Protein AF-A0A7S0FRG5-F1 (afdb_monomer_lite)

InterPro domains:
  IPR000001 Kringle [PF00051] (37-114)
  IPR000001 Kringle [PS50070] (36-114)
  IPR000001 Kringle [SM00130] (37-115)
  IPR000001 Kringle [cd00108] (39-115)
  IPR013806 Kringle-like fold [SSF57440] (33-115)
  IPR018056 Kringle, conserved site [PS00021] (84-97)
  IPR038178 Kringle superfamily [G3DSA:2.40.20.10] (7-115)
  IPR050759 Serine proteases and regulators with kringle domains [PTHR24261] (18-115)

Organism: NCBI:txid265543

Sequence (115 aa):
GLAVSLAPEKTSNLPDDIADILALGEGEACINPDGQCSCYSGFGYVGSVNVTASGYTCQSWDAQEPQEHTYIRGDRFSTLSENFCRSTDPGDASPWCYTTDPENRWEYCNVPQCE

Structure (mmCIF, N/CA/C/O backbone):
data_AF-A0A7S0FRG5-F1
#
_entry.id   AF-A0A7S0FRG5-F1
#
loop_
_atom_site.group_PDB
_atom_site.id
_atom_site.type_symbol
_atom_site.label_at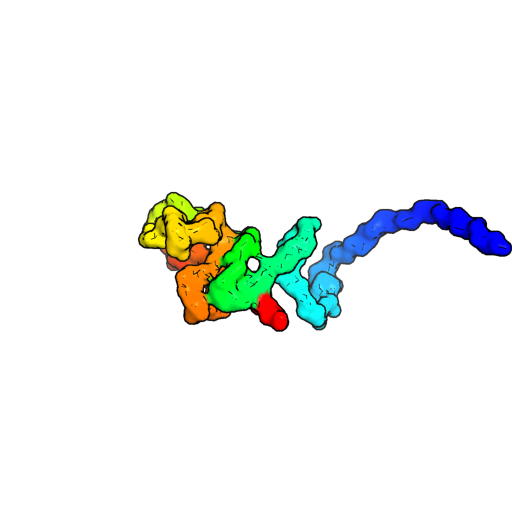om_id
_atom_site.lab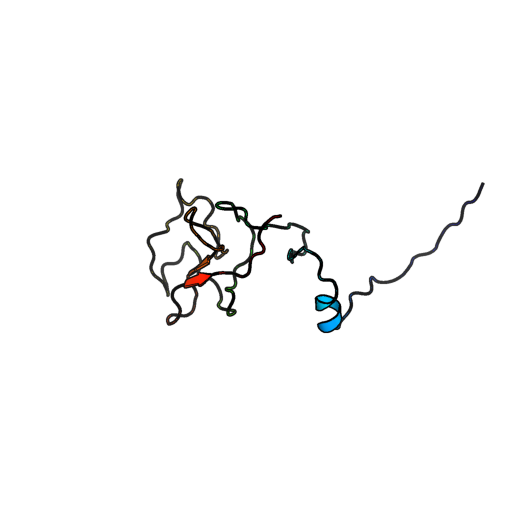el_alt_id
_atom_site.label_comp_id
_atom_site.label_asym_id
_atom_site.label_entity_id
_atom_site.label_seq_id
_atom_site.pdbx_PDB_ins_code
_atom_site.Cartn_x
_atom_site.Cartn_y
_atom_site.Cartn_z
_atom_site.occupancy
_atom_site.B_iso_or_equiv
_atom_site.auth_seq_id
_atom_site.auth_comp_id
_atom_site.auth_asym_id
_atom_site.auth_atom_id
_atom_site.pdbx_PDB_model_num
ATOM 1 N N . GLY A 1 1 ? 5.722 -57.666 -19.773 1.00 41.94 1 GLY A N 1
ATOM 2 C CA . GLY A 1 1 ? 5.435 -56.222 -19.766 1.00 41.94 1 GLY A CA 1
ATOM 3 C C . GLY A 1 1 ? 4.307 -55.989 -18.797 1.00 41.94 1 GLY A C 1
ATOM 4 O O . GLY A 1 1 ? 3.251 -56.571 -19.001 1.00 41.94 1 GLY A O 1
ATOM 5 N N . LEU A 1 2 ? 4.568 -55.264 -17.710 1.00 36.72 2 LEU A N 1
ATOM 6 C CA . LEU A 1 2 ? 3.563 -54.908 -16.710 1.00 36.72 2 LEU A CA 1
ATOM 7 C C . LEU A 1 2 ? 2.568 -53.911 -17.318 1.00 36.72 2 LEU A C 1
ATOM 9 O O . LEU A 1 2 ? 2.984 -52.895 -17.862 1.00 36.72 2 LEU A O 1
ATOM 13 N N . ALA A 1 3 ? 1.276 -54.173 -17.158 1.00 37.94 3 ALA A N 1
ATOM 14 C CA . ALA A 1 3 ? 0.240 -53.152 -17.215 1.00 37.94 3 ALA A CA 1
ATOM 15 C C . ALA A 1 3 ? -0.587 -53.300 -15.935 1.00 37.94 3 ALA A C 1
ATOM 17 O O . ALA A 1 3 ? -1.476 -54.143 -15.850 1.00 37.94 3 ALA A O 1
ATOM 18 N N . VAL A 1 4 ? -0.215 -52.545 -14.901 1.00 44.72 4 VAL A N 1
ATOM 19 C CA . VAL A 1 4 ? -1.038 -52.374 -13.701 1.00 44.72 4 VAL A CA 1
ATOM 20 C C . VAL A 1 4 ? -1.926 -51.167 -13.978 1.00 44.72 4 VAL A C 1
ATOM 22 O O . VAL A 1 4 ? -1.470 -50.030 -13.920 1.00 44.72 4 VAL A O 1
ATOM 25 N N . SER A 1 5 ? -3.183 -51.415 -14.337 1.00 46.03 5 SER A N 1
ATOM 26 C CA . SER A 1 5 ? -4.220 -50.386 -14.290 1.00 46.03 5 SER A CA 1
ATOM 27 C C . SER A 1 5 ? -4.585 -50.162 -12.827 1.00 46.03 5 SER A C 1
ATOM 29 O O . SER A 1 5 ? -5.245 -51.002 -12.218 1.00 46.03 5 SER A O 1
ATOM 31 N N . LEU A 1 6 ? -4.119 -49.053 -12.256 1.00 43.25 6 LEU A N 1
ATOM 32 C CA . LEU A 1 6 ? -4.571 -48.587 -10.950 1.00 43.25 6 LEU A CA 1
ATOM 33 C C . LEU A 1 6 ? -5.922 -47.875 -11.109 1.00 43.25 6 LEU A C 1
ATOM 35 O O . LEU A 1 6 ? -6.090 -47.002 -11.959 1.00 43.25 6 LEU A O 1
ATOM 39 N N . ALA A 1 7 ? -6.881 -48.315 -10.296 1.00 44.44 7 ALA A N 1
ATOM 40 C CA . ALA A 1 7 ? -8.146 -47.646 -10.009 1.00 44.44 7 ALA A CA 1
ATOM 41 C C . ALA A 1 7 ? -7.894 -46.350 -9.185 1.00 44.44 7 ALA A C 1
ATOM 43 O O . ALA A 1 7 ? -6.758 -46.109 -8.778 1.00 44.44 7 ALA A O 1
ATOM 44 N N . PRO A 1 8 ? -8.906 -45.492 -8.950 1.00 45.12 8 PRO A N 1
ATOM 45 C CA . PRO A 1 8 ? -8.699 -44.108 -8.537 1.00 45.12 8 PRO A CA 1
ATOM 46 C C . PRO A 1 8 ? -8.420 -44.000 -7.031 1.00 45.12 8 PRO A C 1
ATOM 48 O O . PRO A 1 8 ? -9.195 -44.505 -6.222 1.00 45.12 8 PRO A O 1
ATOM 51 N N . GLU A 1 9 ? -7.360 -43.290 -6.647 1.00 41.28 9 GLU A N 1
ATOM 52 C CA . GLU A 1 9 ? -7.135 -42.858 -5.260 1.00 41.28 9 GLU A CA 1
ATOM 53 C C . GLU A 1 9 ? -7.543 -41.380 -5.160 1.00 41.28 9 GLU A C 1
ATOM 55 O O . GLU A 1 9 ? -7.008 -40.523 -5.854 1.00 41.28 9 GLU A O 1
ATOM 60 N N . LYS A 1 10 ? -8.728 -41.110 -4.605 1.00 35.97 10 LYS A N 1
ATOM 61 C CA . LYS A 1 10 ? -8.976 -40.762 -3.196 1.00 35.97 10 LYS A CA 1
ATOM 62 C C . LYS A 1 10 ? -8.550 -39.317 -2.904 1.00 35.97 10 LYS A C 1
ATOM 64 O O . LYS A 1 10 ? -7.373 -39.020 -2.768 1.00 35.97 10 LYS A O 1
ATOM 69 N N . THR A 1 11 ? -9.574 -38.458 -2.862 1.00 36.31 11 THR A N 1
ATOM 70 C CA . THR A 1 11 ? -9.670 -37.159 -2.170 1.00 36.31 11 THR A CA 1
ATOM 71 C C . THR A 1 11 ? -8.381 -36.700 -1.490 1.00 36.31 11 THR A C 1
ATOM 73 O O . THR A 1 11 ? -7.973 -37.284 -0.486 1.00 36.31 11 THR A O 1
ATOM 76 N N . SER A 1 12 ? -7.784 -35.639 -2.033 1.00 41.34 12 SER A N 1
ATOM 77 C CA . SER A 1 12 ? -6.648 -34.922 -1.459 1.00 41.34 12 SER A CA 1
ATOM 78 C C . SER A 1 12 ? -6.914 -34.599 0.011 1.00 41.34 12 SER A C 1
ATOM 80 O O . SER A 1 12 ? -7.779 -33.781 0.322 1.00 41.34 12 SER A O 1
ATOM 82 N N . ASN A 1 13 ? -6.182 -35.273 0.896 1.00 46.84 13 ASN A N 1
ATOM 83 C CA . ASN A 1 13 ? -6.079 -34.931 2.308 1.00 46.84 13 ASN A CA 1
ATOM 84 C C . ASN A 1 13 ? -5.458 -33.531 2.412 1.00 46.84 13 ASN A C 1
ATOM 86 O O . ASN A 1 13 ? -4.236 -33.406 2.333 1.00 46.84 13 ASN A O 1
ATOM 90 N N . LEU A 1 14 ? -6.277 -32.489 2.557 1.00 49.38 14 LEU A N 1
ATOM 91 C CA . LEU A 1 14 ? -5.796 -31.249 3.156 1.00 49.38 14 LEU A CA 1
ATOM 92 C C . LEU A 1 14 ? -5.845 -31.435 4.681 1.00 49.38 14 LEU A C 1
ATOM 94 O O . LEU A 1 14 ? -6.863 -31.910 5.183 1.00 49.38 14 LEU A O 1
ATOM 98 N N . PRO A 1 15 ? -4.760 -31.143 5.413 1.00 50.47 15 PRO A N 1
ATOM 99 C CA . PRO A 1 15 ? -4.787 -31.171 6.867 1.00 50.47 15 PRO A CA 1
ATOM 100 C C . PRO A 1 15 ? -5.661 -30.020 7.387 1.00 50.47 15 PRO A C 1
ATOM 102 O O . PRO A 1 15 ? -5.455 -28.864 7.026 1.00 50.47 15 PRO A O 1
ATOM 105 N N . ASP A 1 16 ? -6.631 -30.350 8.240 1.00 51.47 16 ASP A N 1
ATOM 106 C CA . ASP A 1 16 ? -7.570 -29.398 8.853 1.00 51.47 16 ASP A CA 1
ATOM 107 C C . ASP A 1 16 ? -6.997 -28.708 10.113 1.00 51.47 16 ASP A C 1
ATOM 109 O O . ASP A 1 16 ? -7.708 -27.962 10.790 1.00 51.47 16 ASP A O 1
ATOM 113 N N . ASP A 1 17 ? -5.727 -28.958 10.458 1.00 44.34 17 ASP A N 1
ATOM 114 C CA . ASP A 1 17 ? -5.110 -28.490 11.703 1.00 44.34 17 ASP A CA 1
ATOM 115 C C . ASP A 1 17 ? -4.048 -27.405 11.454 1.00 44.34 17 ASP A C 1
ATOM 117 O O . ASP A 1 17 ? -3.089 -27.586 10.698 1.00 44.34 17 ASP A O 1
ATOM 121 N N . ILE A 1 18 ? -4.212 -26.256 12.118 1.00 53.31 18 ILE A N 1
ATOM 122 C CA . ILE A 1 18 ? -3.348 -25.070 11.969 1.00 53.31 18 ILE A CA 1
ATOM 123 C C . ILE A 1 18 ? -1.901 -25.385 12.370 1.00 53.31 18 ILE A C 1
ATOM 125 O O . ILE A 1 18 ? -0.967 -24.804 11.820 1.00 53.31 18 ILE A O 1
ATOM 129 N N . ALA A 1 19 ? -1.697 -26.320 13.299 1.00 46.25 19 ALA A N 1
ATOM 130 C CA . ALA A 1 19 ? -0.365 -26.699 13.759 1.00 46.25 19 ALA A CA 1
ATOM 131 C C . ALA A 1 19 ? 0.453 -27.446 12.687 1.00 46.25 19 ALA A C 1
ATOM 133 O O . ALA A 1 19 ? 1.663 -27.236 12.601 1.00 46.25 19 ALA A O 1
ATOM 134 N N . ASP A 1 20 ? -0.197 -28.244 11.834 1.00 48.84 20 ASP A N 1
ATOM 135 C CA . ASP A 1 20 ? 0.473 -28.994 10.763 1.00 48.84 20 ASP A CA 1
ATOM 136 C C . ASP A 1 20 ? 0.794 -28.103 9.553 1.00 48.84 20 ASP A C 1
ATOM 138 O O . ASP A 1 20 ? 1.808 -28.307 8.886 1.00 48.84 20 ASP A O 1
ATOM 142 N N . ILE A 1 21 ? -0.002 -27.051 9.320 1.00 50.59 21 ILE A N 1
ATOM 143 C CA . ILE A 1 21 ? 0.308 -25.997 8.338 1.00 50.59 21 ILE A CA 1
ATOM 144 C C . ILE A 1 21 ? 1.585 -25.240 8.742 1.00 50.59 21 ILE A C 1
ATOM 146 O O . ILE A 1 21 ? 2.402 -24.891 7.893 1.00 50.59 21 ILE A O 1
ATOM 150 N N . LEU A 1 22 ? 1.785 -25.012 10.044 1.00 47.78 22 LEU A N 1
ATOM 151 C CA . LEU A 1 22 ? 2.934 -24.273 10.579 1.00 47.78 22 LEU A CA 1
ATOM 152 C C . LEU A 1 22 ? 4.221 -25.116 10.674 1.00 47.78 22 LEU A C 1
ATOM 154 O O . LEU A 1 22 ? 5.308 -24.551 10.784 1.00 47.78 22 LEU A O 1
ATOM 158 N N . ALA A 1 23 ? 4.123 -26.448 10.611 1.00 43.69 23 ALA A N 1
ATOM 159 C CA . ALA A 1 23 ? 5.257 -27.369 10.733 1.00 43.69 23 ALA A CA 1
ATOM 160 C C . ALA A 1 23 ? 5.991 -27.666 9.406 1.00 43.69 23 ALA A C 1
ATOM 162 O O . ALA A 1 23 ? 7.013 -28.350 9.421 1.00 43.69 23 ALA A O 1
ATOM 163 N N . LEU A 1 24 ? 5.525 -27.135 8.269 1.00 44.91 24 LEU A N 1
ATOM 164 C CA . LEU A 1 24 ? 6.169 -27.280 6.950 1.00 44.91 24 LEU A CA 1
ATOM 165 C C . LEU A 1 24 ? 7.186 -26.166 6.628 1.00 44.91 24 LEU A C 1
ATOM 167 O O . LEU A 1 24 ? 7.498 -25.919 5.467 1.00 44.91 24 LEU A O 1
ATOM 171 N N . GLY A 1 25 ? 7.695 -25.465 7.640 1.00 48.53 25 GLY A N 1
ATOM 172 C CA . GLY A 1 25 ? 8.588 -24.327 7.451 1.00 48.53 25 GLY A CA 1
ATOM 173 C C . GLY A 1 25 ? 9.980 -24.694 6.934 1.00 48.53 25 GLY A C 1
ATOM 174 O O . GLY A 1 25 ? 10.876 -24.887 7.744 1.00 48.53 25 GLY A O 1
ATOM 175 N N . GLU A 1 26 ? 10.168 -24.648 5.614 1.00 43.91 26 GLU A N 1
ATOM 176 C CA . GLU A 1 26 ? 11.380 -24.154 4.942 1.00 43.91 26 GLU A CA 1
ATOM 177 C C . GLU A 1 26 ? 10.937 -23.398 3.669 1.00 43.91 26 GLU A C 1
ATOM 179 O O . GLU A 1 26 ? 10.615 -24.011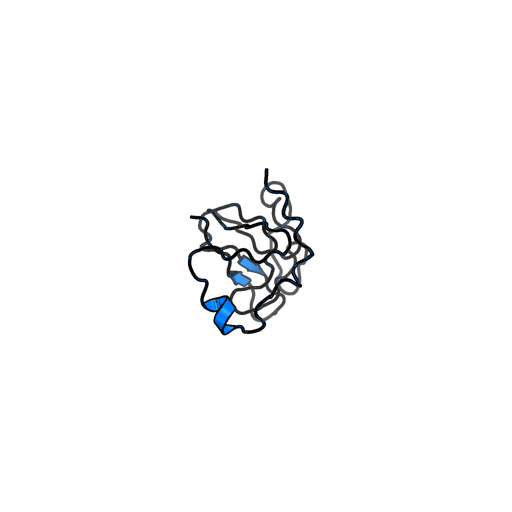 2.662 1.00 43.91 26 GLU A O 1
ATOM 184 N N . GLY A 1 27 ? 10.833 -22.063 3.764 1.00 43.09 27 GLY A N 1
ATOM 185 C CA . GLY A 1 27 ? 10.776 -21.106 2.645 1.00 43.09 27 GLY A CA 1
ATOM 186 C C . GLY A 1 27 ? 9.727 -21.315 1.543 1.00 43.09 27 GLY A C 1
ATOM 187 O O . GLY A 1 27 ? 10.067 -21.846 0.503 1.00 43.09 27 GLY A O 1
ATOM 188 N N . GLU A 1 28 ? 8.500 -20.803 1.720 1.00 41.62 28 GLU A N 1
ATOM 189 C CA . GLU A 1 28 ? 7.636 -20.270 0.638 1.00 41.62 28 GLU A CA 1
ATOM 190 C C . GLU A 1 28 ? 6.315 -19.752 1.244 1.00 41.62 28 GLU A C 1
ATOM 192 O O . GLU A 1 28 ? 5.351 -20.490 1.437 1.00 41.62 28 GLU A O 1
ATOM 197 N N . ALA A 1 29 ? 6.232 -18.459 1.576 1.00 42.75 29 ALA A N 1
ATOM 198 C CA . ALA A 1 29 ? 4.963 -17.843 1.986 1.00 42.75 29 ALA A CA 1
ATOM 199 C C . ALA A 1 29 ? 4.210 -17.310 0.753 1.00 42.75 29 ALA A C 1
ATOM 201 O O . ALA A 1 29 ? 4.076 -16.108 0.540 1.00 42.75 29 ALA A O 1
ATOM 202 N N . CYS A 1 30 ? 3.719 -18.216 -0.090 1.00 48.31 30 CYS A N 1
ATOM 203 C CA . CYS A 1 30 ? 2.955 -17.874 -1.289 1.00 48.31 30 CYS A CA 1
ATOM 204 C C . CYS A 1 30 ? 1.532 -18.417 -1.205 1.00 48.31 30 CYS A C 1
ATOM 206 O O . CYS A 1 30 ? 1.198 -19.414 -1.841 1.00 48.31 30 CYS A O 1
ATOM 208 N N . ILE A 1 31 ? 0.665 -17.783 -0.420 1.00 46.25 31 ILE A N 1
ATOM 209 C CA . ILE A 1 31 ? -0.731 -18.224 -0.344 1.00 46.25 31 ILE A CA 1
ATOM 210 C C . ILE A 1 31 ? -1.545 -17.470 -1.399 1.00 46.25 31 ILE A C 1
ATOM 212 O O . ILE A 1 31 ? -2.214 -16.488 -1.101 1.00 46.25 31 ILE A O 1
ATOM 216 N N . ASN A 1 32 ? -1.476 -17.938 -2.646 1.00 48.88 32 ASN A N 1
ATOM 217 C CA . ASN A 1 32 ? -2.494 -17.675 -3.662 1.00 48.88 32 ASN A CA 1
ATOM 218 C C . ASN A 1 32 ? -2.947 -19.022 -4.259 1.00 48.88 32 ASN A C 1
ATOM 220 O O . ASN A 1 32 ? -2.085 -19.820 -4.633 1.00 48.88 32 ASN A O 1
ATOM 224 N N . PRO A 1 33 ? -4.263 -19.284 -4.405 1.00 44.38 33 PRO A N 1
ATOM 225 C CA . PRO A 1 33 ? -4.782 -20.538 -4.972 1.00 44.38 33 PRO A CA 1
ATOM 226 C C . PRO A 1 33 ? -4.370 -20.790 -6.436 1.00 44.38 33 PRO A C 1
ATOM 228 O O . PRO A 1 33 ? -4.495 -21.914 -6.915 1.00 44.38 33 PRO A O 1
ATOM 231 N N . ASP A 1 34 ? -3.822 -19.777 -7.118 1.00 50.03 34 ASP A N 1
ATOM 232 C CA . ASP A 1 34 ? -3.320 -19.851 -8.497 1.00 50.03 34 ASP A CA 1
ATOM 233 C C . ASP A 1 34 ? -1.804 -20.135 -8.603 1.00 50.03 34 ASP A C 1
ATOM 235 O O . ASP A 1 34 ? -1.246 -20.110 -9.700 1.00 50.03 34 ASP A O 1
ATOM 239 N N . GLY A 1 35 ? -1.103 -20.367 -7.483 1.00 46.16 35 GLY A N 1
ATOM 240 C CA . GLY A 1 35 ? 0.327 -20.715 -7.483 1.00 46.16 35 GLY A CA 1
ATOM 241 C C . GLY A 1 35 ? 1.288 -19.564 -7.818 1.00 46.16 35 GLY A C 1
ATOM 242 O O . GLY A 1 35 ? 2.463 -19.803 -8.086 1.00 46.16 35 GLY A O 1
ATOM 243 N N . GLN A 1 36 ? 0.827 -18.308 -7.808 1.00 51.22 36 GLN A N 1
ATOM 244 C CA . GLN A 1 36 ? 1.701 -17.143 -7.982 1.00 51.22 36 GLN A CA 1
ATOM 245 C C . GLN A 1 36 ? 2.290 -16.677 -6.644 1.00 51.22 36 GLN A C 1
ATOM 247 O O . GLN A 1 36 ? 1.678 -15.904 -5.901 1.00 51.22 36 GLN A O 1
ATOM 252 N N . CYS A 1 37 ? 3.520 -17.123 -6.384 1.00 53.25 37 CYS A N 1
ATOM 253 C CA . CYS A 1 37 ? 4.456 -16.511 -5.447 1.00 53.25 37 CYS A CA 1
ATOM 254 C C . CYS A 1 37 ? 4.859 -15.119 -5.940 1.00 53.25 37 CYS A C 1
ATOM 256 O O . CYS A 1 37 ? 5.742 -14.982 -6.781 1.00 53.25 37 CYS A O 1
ATOM 258 N N . SER A 1 38 ? 4.228 -14.066 -5.429 1.00 60.72 38 SER A N 1
ATOM 259 C CA . SER A 1 38 ? 4.832 -12.734 -5.491 1.00 60.72 38 SER A CA 1
ATOM 260 C C . SER A 1 38 ? 5.548 -12.502 -4.168 1.00 60.72 38 SER A C 1
ATOM 262 O O . SER A 1 38 ? 4.916 -12.210 -3.161 1.00 60.72 38 SER A O 1
ATOM 264 N N . CYS A 1 39 ? 6.858 -12.690 -4.149 1.00 60.19 39 CYS A N 1
ATOM 265 C CA . CYS A 1 39 ? 7.719 -12.167 -3.095 1.00 60.19 39 CYS A CA 1
ATOM 266 C C . CYS A 1 39 ? 8.153 -10.743 -3.479 1.00 60.19 39 CYS A C 1
ATOM 268 O O . CYS A 1 39 ? 7.985 -10.329 -4.632 1.00 60.19 39 CYS A O 1
ATOM 270 N N . TYR A 1 40 ? 8.657 -9.951 -2.533 1.00 65.69 40 TYR A N 1
ATOM 271 C CA . TYR A 1 40 ? 9.205 -8.634 -2.864 1.00 65.69 40 TYR A CA 1
ATOM 272 C C . TYR A 1 40 ? 10.735 -8.681 -2.949 1.00 65.69 40 TYR A C 1
ATOM 274 O O . TYR A 1 40 ? 11.409 -9.189 -2.056 1.00 65.69 40 TYR A O 1
ATOM 282 N N . SER A 1 41 ? 11.284 -8.128 -4.032 1.00 58.06 41 SER A N 1
ATOM 283 C CA . SER A 1 41 ? 12.717 -7.877 -4.217 1.00 58.06 41 SER A CA 1
ATOM 284 C C . SER A 1 41 ? 12.911 -6.398 -4.564 1.00 58.06 41 SER A C 1
ATOM 286 O O . SER A 1 41 ? 12.813 -6.000 -5.728 1.00 58.06 41 SER A O 1
ATOM 288 N N . GLY A 1 42 ? 13.113 -5.552 -3.552 1.00 62.06 42 GLY A N 1
ATOM 289 C CA . GLY A 1 42 ? 13.139 -4.097 -3.737 1.00 62.06 42 GLY A CA 1
ATOM 290 C C . GLY A 1 42 ? 11.813 -3.555 -4.295 1.00 62.06 42 GLY A C 1
ATOM 291 O O . GLY A 1 42 ? 10.736 -3.898 -3.809 1.00 62.06 42 GLY A O 1
ATOM 292 N N . PHE A 1 43 ? 11.887 -2.734 -5.345 1.00 56.50 43 PHE A N 1
ATOM 293 C CA . PHE A 1 43 ? 10.726 -2.173 -6.037 1.00 56.50 43 PHE A CA 1
ATOM 294 C C . PHE A 1 43 ? 10.135 -3.142 -7.062 1.00 56.50 43 PHE A C 1
ATOM 296 O O . PHE A 1 43 ? 10.522 -3.142 -8.232 1.00 56.50 43 PHE A O 1
ATOM 303 N N . GLY A 1 44 ? 9.181 -3.973 -6.668 1.00 63.75 44 GLY A N 1
ATOM 304 C CA . GLY A 1 44 ? 8.574 -4.856 -7.668 1.00 63.75 44 GLY A CA 1
ATOM 305 C C . GLY A 1 44 ? 7.438 -5.737 -7.204 1.00 63.75 44 GLY A C 1
ATOM 306 O O . GLY A 1 44 ? 6.955 -6.547 -7.989 1.00 63.75 44 GLY A O 1
ATOM 307 N N . TYR A 1 45 ? 6.988 -5.600 -5.958 1.00 72.44 45 TYR A N 1
ATOM 308 C CA . TYR A 1 45 ? 5.866 -6.398 -5.499 1.00 72.44 45 TYR A CA 1
ATOM 309 C C . TYR A 1 45 ? 4.578 -5.983 -6.222 1.00 72.44 45 TYR A C 1
ATOM 311 O O . TYR A 1 45 ? 4.040 -4.899 -5.997 1.00 72.44 45 TYR A O 1
ATOM 319 N N . VAL A 1 46 ? 4.093 -6.869 -7.090 1.00 77.50 46 VAL A N 1
ATOM 320 C CA . VAL A 1 46 ? 2.845 -6.720 -7.856 1.00 77.50 46 VAL A CA 1
ATOM 321 C C . VAL A 1 46 ? 1.798 -7.769 -7.468 1.00 77.50 46 VAL A C 1
ATOM 323 O O . VAL A 1 46 ? 0.832 -7.979 -8.195 1.00 77.50 46 VAL A O 1
ATOM 326 N N . GLY A 1 47 ? 1.975 -8.413 -6.311 1.00 81.94 47 GLY A N 1
ATOM 327 C CA . GLY A 1 47 ? 1.034 -9.401 -5.790 1.00 81.94 47 GLY A CA 1
ATOM 328 C C . GLY A 1 47 ? -0.277 -8.795 -5.281 1.00 81.94 47 GLY A C 1
ATOM 329 O O . GLY A 1 47 ? -0.536 -7.595 -5.401 1.00 81.94 47 GLY A O 1
ATOM 330 N N . SER A 1 48 ? -1.108 -9.652 -4.698 1.00 87.25 48 SER A N 1
ATOM 331 C CA . SER A 1 48 ? -2.502 -9.380 -4.330 1.00 87.25 48 SER A CA 1
ATOM 332 C C . SER A 1 48 ? -2.755 -9.235 -2.822 1.00 87.25 48 SER A C 1
ATOM 334 O O . SER A 1 48 ? -3.910 -9.139 -2.413 1.00 87.25 48 SER A O 1
ATOM 336 N N . VAL A 1 49 ? -1.719 -9.220 -1.973 1.00 86.88 49 VAL A N 1
ATOM 337 C CA . VAL A 1 49 ? -1.906 -9.008 -0.524 1.00 86.88 49 VAL A CA 1
ATOM 338 C C . VAL A 1 49 ? -2.509 -7.624 -0.301 1.00 86.88 49 VAL A C 1
ATOM 340 O O . VAL A 1 49 ? -2.011 -6.650 -0.857 1.00 86.88 49 VAL A O 1
ATOM 343 N N . ASN A 1 50 ? -3.571 -7.536 0.498 1.00 93.50 50 ASN A N 1
ATOM 344 C CA . ASN A 1 50 ? -4.306 -6.300 0.799 1.00 93.50 50 ASN A CA 1
ATOM 345 C C . ASN A 1 50 ? -4.715 -6.186 2.279 1.00 93.50 50 ASN A C 1
ATOM 347 O O . ASN A 1 50 ? -5.702 -5.528 2.622 1.00 93.50 50 ASN A O 1
ATOM 351 N N . VAL A 1 51 ? -3.953 -6.844 3.149 1.00 89.19 51 VAL A N 1
ATOM 352 C CA . VAL A 1 51 ? -4.108 -6.787 4.601 1.00 89.19 51 VAL A CA 1
ATOM 353 C C . VAL A 1 51 ? -2.739 -6.514 5.213 1.00 89.19 51 VAL A C 1
ATOM 355 O O . VAL A 1 51 ? -1.728 -7.072 4.773 1.00 89.19 51 VAL A O 1
ATOM 358 N N . THR A 1 52 ? -2.701 -5.633 6.207 1.00 91.31 52 THR A N 1
ATOM 359 C CA . THR A 1 52 ? -1.468 -5.239 6.891 1.00 91.31 52 THR A CA 1
ATOM 360 C C . THR A 1 52 ? -0.976 -6.320 7.855 1.00 91.31 52 THR A C 1
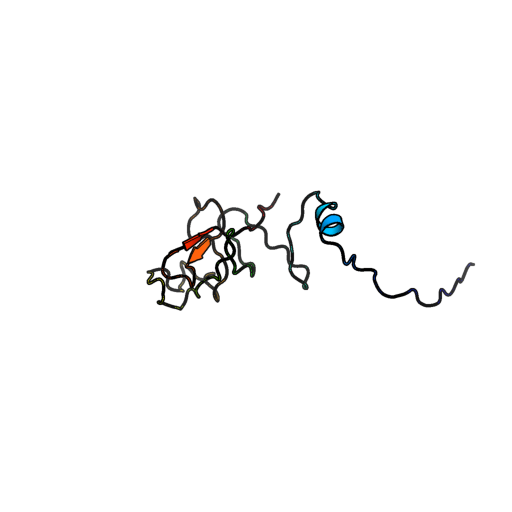ATOM 362 O O . THR A 1 52 ? -1.682 -7.286 8.149 1.00 91.31 52 THR A O 1
ATOM 365 N N . ALA A 1 53 ? 0.240 -6.165 8.384 1.00 90.12 53 ALA A N 1
ATOM 366 C CA . ALA A 1 53 ? 0.815 -7.097 9.353 1.00 90.12 53 ALA A CA 1
ATOM 367 C C . ALA A 1 53 ? -0.044 -7.247 10.624 1.00 90.12 53 ALA A C 1
ATOM 369 O O . ALA A 1 53 ? -0.164 -8.357 11.143 1.00 90.12 53 ALA A O 1
ATOM 370 N N . SER A 1 54 ? -0.681 -6.165 11.086 1.00 88.75 54 SER A N 1
ATOM 371 C CA . SER A 1 54 ? -1.602 -6.195 12.231 1.00 88.75 54 SER A CA 1
ATOM 372 C C . SER A 1 54 ? -3.045 -6.571 11.869 1.00 88.75 54 SER A C 1
ATOM 374 O O . SER A 1 54 ? -3.893 -6.648 12.757 1.00 88.75 54 SER A O 1
ATOM 376 N N . GLY A 1 55 ? -3.344 -6.839 10.593 1.00 90.38 55 GLY A N 1
ATOM 377 C CA . GLY A 1 55 ? -4.660 -7.308 10.154 1.00 90.38 55 GLY A CA 1
ATOM 378 C C . GLY A 1 55 ? -5.631 -6.219 9.684 1.00 90.38 55 GLY A C 1
ATOM 379 O O . GLY A 1 55 ? -6.810 -6.517 9.489 1.00 90.38 55 GLY A O 1
ATOM 380 N N . TYR A 1 56 ? -5.186 -4.975 9.475 1.00 91.62 56 TYR A N 1
ATOM 381 C CA . TYR A 1 56 ? -6.051 -3.929 8.926 1.00 91.62 56 TYR A CA 1
ATOM 382 C C . TYR A 1 56 ? -6.276 -4.137 7.430 1.00 91.62 56 TYR A C 1
ATOM 384 O O . TYR A 1 56 ? -5.361 -4.482 6.681 1.00 91.62 56 TYR A O 1
ATOM 392 N N . THR A 1 57 ? -7.506 -3.895 6.979 1.00 95.81 57 THR A N 1
ATOM 393 C CA . THR A 1 57 ? -7.822 -3.898 5.547 1.00 95.81 57 THR A CA 1
ATOM 394 C C . THR A 1 57 ? -7.176 -2.689 4.879 1.00 95.81 57 THR A C 1
ATOM 396 O O . THR A 1 57 ? -7.276 -1.565 5.379 1.00 95.81 57 THR A O 1
ATOM 399 N N . CYS A 1 58 ? -6.527 -2.909 3.738 1.00 96.69 58 CYS A N 1
ATOM 400 C CA . CYS A 1 58 ? -5.949 -1.826 2.960 1.00 96.69 58 CYS A CA 1
ATOM 401 C C . CYS A 1 58 ? -7.038 -0.966 2.301 1.00 96.69 58 CYS A C 1
ATOM 403 O O . CYS A 1 58 ? -8.005 -1.478 1.727 1.00 96.69 58 CYS A O 1
ATOM 405 N N . GLN A 1 59 ? -6.845 0.348 2.330 1.00 97.88 59 GLN A N 1
ATOM 406 C CA . GLN A 1 59 ? -7.580 1.315 1.528 1.00 97.88 59 GLN A CA 1
ATOM 407 C C . GLN A 1 59 ? -7.146 1.204 0.061 1.00 97.88 59 GLN A C 1
ATOM 409 O O . GLN A 1 59 ? -5.977 0.962 -0.243 1.00 97.88 59 GLN A O 1
ATOM 414 N N . SER A 1 60 ? -8.093 1.392 -0.861 1.00 96.31 60 SER A N 1
ATOM 415 C CA . SER A 1 60 ? -7.770 1.475 -2.286 1.00 96.31 60 SER A CA 1
ATOM 416 C C . SER A 1 60 ? -6.876 2.677 -2.585 1.00 96.31 60 SER A C 1
ATOM 418 O O . SER A 1 60 ? -7.138 3.775 -2.105 1.00 96.31 60 SER A O 1
ATOM 420 N N . TRP A 1 61 ? -5.879 2.493 -3.451 1.00 93.62 61 TRP A N 1
ATOM 421 C CA . TRP A 1 61 ? -5.015 3.579 -3.923 1.00 93.62 61 TRP A CA 1
ATOM 422 C C . TRP A 1 61 ? -5.757 4.642 -4.745 1.00 93.62 61 TRP A C 1
ATOM 424 O O . TRP A 1 61 ? -5.233 5.730 -4.945 1.00 93.62 61 TRP A O 1
ATOM 434 N N . ASP A 1 62 ? -6.962 4.348 -5.239 1.00 92.94 62 ASP A N 1
ATOM 435 C CA . ASP A 1 62 ? -7.797 5.343 -5.921 1.00 92.94 62 ASP A CA 1
ATOM 436 C C . ASP A 1 62 ? -8.753 6.063 -4.945 1.00 92.94 62 ASP A C 1
ATOM 438 O O . ASP A 1 62 ? -9.387 7.055 -5.311 1.00 92.94 62 ASP A O 1
ATOM 442 N N . ALA A 1 63 ? -8.861 5.593 -3.696 1.00 94.81 63 ALA A N 1
ATOM 443 C CA . ALA A 1 63 ? -9.694 6.208 -2.669 1.00 94.81 63 ALA A CA 1
ATOM 444 C C . ALA A 1 63 ? -8.940 7.327 -1.938 1.00 94.81 63 ALA A C 1
ATOM 446 O O . ALA A 1 63 ? -7.737 7.247 -1.716 1.00 94.81 63 ALA A O 1
ATOM 447 N N . GLN A 1 64 ? -9.669 8.366 -1.534 1.00 95.06 64 GLN A N 1
ATOM 448 C CA . GLN A 1 64 ? -9.139 9.479 -0.732 1.00 95.06 64 GLN A CA 1
ATOM 449 C C . GLN A 1 64 ? -9.676 9.488 0.706 1.00 95.06 64 GLN A C 1
ATOM 451 O O . GLN A 1 64 ? -9.358 10.385 1.473 1.00 95.06 64 GLN A O 1
ATOM 456 N N . GLU A 1 65 ? -10.454 8.477 1.095 1.00 95.19 65 GLU A N 1
ATOM 457 C CA . GLU A 1 65 ? -10.972 8.311 2.453 1.00 95.19 65 GLU A CA 1
ATOM 458 C C . GLU A 1 65 ? -10.778 6.855 2.926 1.00 95.19 65 GLU A C 1
ATOM 460 O O . GLU A 1 65 ? -10.889 5.939 2.102 1.00 95.19 65 GLU A O 1
ATOM 465 N N . PRO A 1 66 ? -10.532 6.618 4.234 1.00 96.81 66 PRO A N 1
ATOM 466 C CA . PRO A 1 66 ? -10.349 7.622 5.293 1.00 96.81 66 PRO A CA 1
ATOM 467 C C . PRO A 1 66 ? -8.988 8.336 5.263 1.00 96.81 66 PRO A C 1
ATOM 469 O O . PRO A 1 66 ? -8.810 9.345 5.941 1.00 96.81 66 PRO A O 1
ATOM 472 N N . GLN A 1 67 ? -8.025 7.835 4.493 1.00 97.12 67 GLN A N 1
ATOM 473 C CA . GLN A 1 67 ? -6.667 8.361 4.437 1.00 97.12 67 GLN A CA 1
ATOM 474 C C . GLN A 1 67 ? -6.433 9.108 3.122 1.00 97.12 67 GLN A C 1
ATOM 476 O O . GLN A 1 67 ? -6.130 8.501 2.098 1.00 97.12 67 GLN A O 1
ATOM 481 N N . GLU A 1 68 ? -6.512 10.438 3.148 1.00 95.81 68 GLU A N 1
ATOM 482 C CA . GLU A 1 68 ? -6.141 11.265 1.989 1.00 95.81 68 GLU A CA 1
ATOM 483 C C . GLU A 1 68 ? -4.653 11.103 1.651 1.00 95.81 68 GLU A C 1
ATOM 485 O O 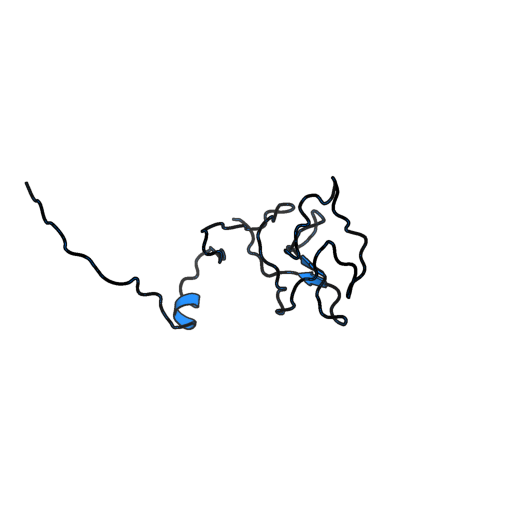. GLU A 1 68 ? -3.807 11.059 2.557 1.00 95.81 68 GLU A O 1
ATOM 490 N N . HIS A 1 69 ? -4.302 11.053 0.362 1.00 93.44 69 HIS A N 1
AT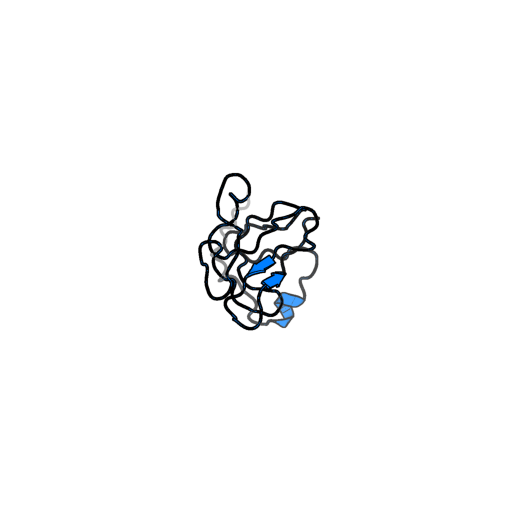OM 491 C CA . HIS A 1 69 ? -2.914 10.878 -0.071 1.00 93.44 69 HIS A CA 1
ATOM 492 C C . HIS A 1 69 ? -2.629 11.366 -1.497 1.00 93.44 69 HIS A C 1
ATOM 494 O O . HIS A 1 69 ? -3.505 11.453 -2.349 1.00 93.44 69 HIS A O 1
ATOM 500 N N . THR A 1 70 ? -1.349 11.606 -1.798 1.00 91.12 70 THR A N 1
ATOM 501 C CA . THR A 1 70 ? -0.883 12.118 -3.102 1.00 91.12 70 THR A CA 1
ATOM 502 C C . THR A 1 70 ? -0.418 11.033 -4.078 1.00 91.12 70 THR A C 1
ATOM 504 O O . THR A 1 70 ? -0.020 11.344 -5.201 1.00 91.12 70 THR A O 1
ATOM 507 N N . TYR A 1 71 ? -0.467 9.762 -3.673 1.00 85.81 71 TYR A N 1
ATOM 508 C CA . TYR A 1 71 ? -0.135 8.613 -4.518 1.00 85.81 71 TYR A CA 1
ATOM 509 C C . TYR A 1 71 ? -1.239 8.338 -5.544 1.00 85.81 71 TYR A C 1
ATOM 511 O O . TYR A 1 71 ? -2.099 7.491 -5.335 1.00 85.81 71 TYR A O 1
ATOM 519 N N . ILE A 1 72 ? -1.230 9.091 -6.643 1.00 80.94 72 ILE A N 1
ATOM 520 C CA . ILE A 1 72 ? -2.188 8.946 -7.746 1.00 80.94 72 ILE A CA 1
ATOM 521 C C . ILE A 1 72 ? -1.596 8.024 -8.814 1.00 80.94 72 ILE A C 1
ATOM 523 O O . ILE A 1 72 ? -0.439 8.195 -9.213 1.00 80.94 72 ILE A O 1
ATOM 527 N N . ARG A 1 73 ? -2.397 7.073 -9.313 1.00 78.44 73 ARG A N 1
ATOM 528 C CA . ARG A 1 73 ? -2.006 6.193 -10.422 1.00 78.44 73 ARG A CA 1
ATOM 529 C C . ARG A 1 73 ? -1.574 7.022 -11.641 1.00 78.44 73 ARG A C 1
ATOM 531 O O . ARG A 1 73 ? -2.300 7.890 -12.119 1.00 78.44 73 ARG A O 1
ATOM 538 N N . GLY A 1 74 ? -0.387 6.726 -12.158 1.00 77.44 74 GLY A N 1
ATOM 539 C CA . GLY A 1 74 ? 0.230 7.387 -13.311 1.00 77.44 74 GLY A CA 1
ATOM 540 C C . GLY A 1 74 ? 1.566 6.726 -13.647 1.00 77.44 74 GLY A C 1
ATOM 541 O O . GLY A 1 74 ? 1.900 5.715 -13.040 1.00 77.44 74 GLY A O 1
ATOM 542 N N . ASP A 1 75 ? 2.358 7.288 -14.562 1.00 74.75 75 ASP A N 1
ATOM 543 C CA . ASP A 1 75 ? 3.594 6.645 -15.052 1.00 74.75 75 ASP A CA 1
ATOM 544 C C . ASP A 1 75 ? 4.575 6.249 -13.931 1.00 74.75 75 ASP A C 1
ATOM 546 O O . ASP A 1 75 ? 5.211 5.199 -14.001 1.00 74.75 75 ASP A O 1
ATOM 550 N N . ARG A 1 76 ? 4.655 7.054 -12.861 1.00 75.81 76 ARG A N 1
ATOM 551 C CA . ARG A 1 76 ? 5.489 6.780 -11.675 1.00 75.81 76 ARG A CA 1
ATOM 552 C C . ARG A 1 76 ? 4.905 5.707 -10.743 1.00 75.81 76 ARG A C 1
ATOM 554 O O . ARG A 1 76 ? 5.651 5.059 -10.021 1.00 75.81 76 ARG A O 1
ATOM 561 N N . PHE A 1 77 ? 3.588 5.536 -10.746 1.00 79.62 77 PHE A N 1
ATOM 562 C CA . PHE A 1 77 ? 2.825 4.729 -9.788 1.00 79.62 77 PHE A CA 1
ATOM 563 C C . PHE A 1 77 ? 1.876 3.764 -10.509 1.00 79.62 77 PHE A C 1
ATOM 565 O O . PHE A 1 77 ? 0.742 3.532 -10.091 1.00 79.62 77 PHE A O 1
ATOM 572 N N . SER A 1 78 ? 2.326 3.225 -11.640 1.00 77.62 78 SER A N 1
ATOM 573 C CA . SER A 1 78 ? 1.508 2.408 -12.541 1.00 77.62 78 SER A CA 1
ATOM 574 C C . SER A 1 78 ? 1.100 1.071 -11.921 1.00 77.62 78 SER A C 1
ATOM 576 O O . SER A 1 78 ? 0.110 0.474 -12.334 1.00 77.62 78 SER A O 1
ATOM 578 N N . THR A 1 79 ? 1.826 0.625 -10.894 1.00 79.31 79 THR A N 1
ATOM 579 C CA . THR A 1 79 ? 1.561 -0.613 -10.159 1.00 79.31 79 THR A CA 1
ATOM 580 C C . THR A 1 79 ? 0.556 -0.445 -9.020 1.00 79.31 79 THR A C 1
ATOM 582 O O . THR A 1 79 ? 0.106 -1.460 -8.488 1.00 79.31 79 THR A O 1
ATOM 585 N N . LEU A 1 80 ? 0.169 0.784 -8.643 1.00 83.88 80 LEU A N 1
ATOM 586 C CA . LEU A 1 80 ? -0.842 1.033 -7.608 1.00 83.88 80 LEU A CA 1
ATOM 587 C C . LEU A 1 80 ? -2.222 0.590 -8.110 1.00 83.88 80 LEU A C 1
ATOM 589 O O . LEU A 1 80 ? -2.930 1.326 -8.799 1.00 83.88 80 LEU A O 1
ATOM 593 N N . SER A 1 81 ? -2.587 -0.651 -7.807 1.00 85.25 81 SER A N 1
ATOM 594 C CA . SER A 1 81 ? -3.799 -1.318 -8.282 1.00 85.25 81 SER A CA 1
ATOM 595 C C . SER A 1 81 ? -4.636 -1.759 -7.090 1.00 85.25 81 SER A C 1
ATOM 597 O O . SER A 1 81 ? -4.089 -2.250 -6.101 1.00 85.25 81 SER A O 1
ATOM 599 N N . GLU A 1 82 ? -5.952 -1.560 -7.198 1.00 91.12 82 GLU A N 1
ATOM 600 C CA . GLU A 1 82 ? -6.926 -1.896 -6.159 1.00 91.12 82 GLU A CA 1
ATOM 601 C C . GLU A 1 82 ? -6.509 -1.340 -4.789 1.00 91.12 82 GLU A C 1
ATOM 603 O O . GLU A 1 82 ? -6.217 -0.148 -4.663 1.00 91.12 82 GLU A O 1
ATOM 608 N N . ASN A 1 83 ? -6.476 -2.194 -3.770 1.00 94.50 83 ASN A N 1
ATOM 609 C CA . ASN A 1 83 ? -5.976 -1.924 -2.430 1.00 94.50 83 ASN A CA 1
ATOM 610 C C . ASN A 1 83 ? -4.780 -2.820 -2.072 1.00 94.50 83 ASN A C 1
ATOM 612 O O . ASN A 1 83 ? -4.559 -3.133 -0.907 1.00 94.50 83 ASN A O 1
ATOM 616 N N . PHE A 1 84 ? -4.025 -3.287 -3.063 1.00 91.81 84 PHE A N 1
ATOM 617 C CA . PHE A 1 84 ? -2.919 -4.201 -2.803 1.00 91.81 84 PHE A CA 1
ATOM 618 C C . PHE A 1 84 ? -1.718 -3.480 -2.195 1.00 91.81 84 PHE A C 1
ATOM 620 O O . PHE A 1 84 ? -1.418 -2.349 -2.561 1.00 91.81 84 PHE A O 1
ATOM 627 N N . CYS A 1 85 ? -0.975 -4.144 -1.321 1.00 90.88 85 CYS A N 1
ATOM 628 C CA . CYS A 1 85 ? 0.252 -3.619 -0.743 1.00 90.88 85 CYS A CA 1
ATOM 629 C C . CYS A 1 85 ? 1.276 -3.331 -1.837 1.00 90.88 85 CYS A C 1
ATOM 631 O O . CYS A 1 85 ? 1.432 -4.124 -2.768 1.00 90.88 85 CYS A O 1
ATOM 633 N N . ARG A 1 86 ? 1.991 -2.212 -1.750 1.00 90.94 86 ARG A N 1
ATOM 634 C CA . ARG A 1 86 ? 2.984 -1.804 -2.751 1.00 90.94 86 ARG A CA 1
ATOM 635 C C . ARG A 1 86 ? 4.218 -1.223 -2.082 1.00 90.94 86 ARG A C 1
ATOM 637 O O . ARG A 1 86 ? 4.164 -0.762 -0.951 1.00 90.94 86 ARG A O 1
ATOM 644 N N . SER A 1 87 ? 5.332 -1.279 -2.798 1.00 86.69 87 SER A N 1
ATOM 645 C CA . SER A 1 87 ? 6.522 -0.488 -2.491 1.00 86.69 87 SER A CA 1
ATOM 646 C C . SER A 1 87 ? 6.512 0.708 -3.436 1.00 86.69 87 SER A C 1
ATOM 648 O O . SER A 1 87 ? 6.404 0.538 -4.654 1.00 86.69 87 SER A O 1
ATOM 650 N N . THR A 1 88 ? 6.544 1.911 -2.873 1.00 81.00 88 THR A N 1
ATOM 651 C CA . THR A 1 88 ? 6.522 3.172 -3.624 1.00 81.00 88 THR A CA 1
ATOM 652 C C . THR A 1 88 ? 7.910 3.784 -3.747 1.00 81.00 88 THR A C 1
ATOM 654 O O . THR A 1 88 ? 8.128 4.577 -4.664 1.00 81.00 88 THR A O 1
ATOM 657 N N . ASP A 1 89 ? 8.841 3.397 -2.868 1.00 78.81 89 ASP A N 1
ATOM 658 C CA . ASP A 1 89 ? 10.224 3.874 -2.815 1.00 78.81 89 ASP A CA 1
ATOM 659 C C . ASP A 1 89 ? 11.238 2.722 -2.602 1.00 78.81 89 ASP A C 1
ATOM 661 O O . ASP A 1 89 ? 10.891 1.671 -2.059 1.00 78.81 89 ASP A O 1
ATOM 665 N N . PRO A 1 90 ? 12.522 2.893 -3.002 1.00 70.69 90 PRO A N 1
ATOM 666 C CA . PRO A 1 90 ? 13.516 1.809 -2.988 1.00 70.69 90 PRO A CA 1
ATOM 667 C C . PRO A 1 90 ? 13.907 1.406 -1.575 1.00 70.69 90 PRO A C 1
ATOM 669 O O . PRO A 1 90 ? 14.466 0.336 -1.364 1.00 70.69 90 PRO A O 1
ATOM 672 N N . GLY A 1 91 ? 13.721 2.340 -0.643 1.00 73.06 91 GLY A N 1
ATOM 673 C CA . GLY A 1 91 ? 14.075 2.198 0.758 1.00 73.06 91 GLY A CA 1
ATOM 674 C C . GLY A 1 91 ? 12.952 1.614 1.607 1.00 73.06 91 GLY A C 1
ATOM 675 O O . GLY A 1 91 ? 13.147 1.493 2.814 1.00 73.06 91 GLY A O 1
ATOM 676 N N . ASP A 1 92 ? 11.800 1.281 1.017 1.00 79.25 92 ASP A N 1
ATOM 677 C CA . ASP A 1 92 ? 10.707 0.659 1.756 1.00 79.25 92 ASP A CA 1
ATOM 678 C C . ASP A 1 92 ? 11.154 -0.708 2.277 1.00 79.25 92 ASP A C 1
ATOM 680 O O . ASP A 1 92 ? 11.630 -1.561 1.528 1.00 79.25 92 ASP A O 1
ATOM 684 N N . ALA A 1 93 ? 10.991 -0.921 3.583 1.00 81.38 93 ALA A N 1
ATOM 685 C CA . ALA A 1 93 ? 11.417 -2.161 4.223 1.00 81.38 93 ALA A CA 1
ATOM 686 C C . ALA A 1 93 ? 10.562 -3.366 3.800 1.00 81.38 93 ALA A C 1
ATOM 688 O O . ALA A 1 93 ? 11.042 -4.490 3.852 1.00 81.38 93 ALA A O 1
ATOM 689 N N . SER A 1 94 ? 9.305 -3.131 3.416 1.00 85.38 94 SER A N 1
ATOM 690 C CA . SER A 1 94 ? 8.323 -4.117 2.953 1.00 85.38 94 SER A CA 1
ATOM 691 C C . SER A 1 94 ? 7.225 -3.378 2.171 1.00 85.38 94 SER A C 1
ATOM 693 O O . SER A 1 94 ? 7.054 -2.170 2.378 1.00 85.38 94 SER A O 1
ATOM 695 N N . PRO A 1 95 ? 6.443 -4.045 1.303 1.00 88.94 95 PRO A N 1
ATOM 696 C CA . PRO A 1 95 ? 5.224 -3.462 0.763 1.00 88.94 95 PRO A CA 1
ATOM 697 C C . PRO A 1 95 ? 4.287 -2.977 1.875 1.00 88.94 95 PRO A C 1
ATOM 699 O O . PRO A 1 95 ? 4.153 -3.619 2.917 1.00 88.94 95 PRO A O 1
ATOM 702 N N . TRP A 1 96 ? 3.618 -1.856 1.645 1.00 93.12 96 TRP A N 1
ATOM 703 C CA . TRP A 1 96 ? 2.716 -1.214 2.597 1.00 93.12 96 TRP A CA 1
ATOM 704 C C . TRP A 1 96 ? 1.434 -0.753 1.904 1.00 93.12 96 TRP A C 1
ATOM 706 O O . TRP A 1 96 ? 1.328 -0.779 0.675 1.00 93.12 96 TRP A O 1
ATOM 716 N N . CYS A 1 97 ? 0.445 -0.347 2.693 1.00 95.75 97 CYS A N 1
ATOM 717 C CA . CYS A 1 97 ? -0.768 0.293 2.195 1.00 95.75 97 CYS A CA 1
ATOM 718 C C . CYS A 1 97 ? -1.310 1.309 3.210 1.00 95.75 97 CYS A C 1
ATOM 720 O O . CYS A 1 97 ? -1.009 1.233 4.406 1.00 95.75 97 CYS A O 1
ATOM 722 N N . TYR A 1 98 ? -2.129 2.253 2.742 1.00 97.44 98 TYR A N 1
ATOM 723 C CA . TYR A 1 98 ? -3.041 2.984 3.626 1.00 97.44 98 TYR A CA 1
ATOM 724 C C . TYR A 1 98 ? -4.091 2.023 4.176 1.00 97.44 98 TYR A C 1
ATOM 726 O O . TYR A 1 98 ? -4.445 1.067 3.488 1.00 97.44 98 TYR A O 1
ATOM 734 N N . THR A 1 99 ? -4.604 2.259 5.381 1.00 97.62 99 THR A N 1
ATOM 735 C CA . THR A 1 99 ? -5.625 1.376 5.969 1.00 97.62 99 THR A CA 1
ATOM 736 C C . THR A 1 99 ? -7.016 2.003 5.922 1.00 97.62 99 THR A C 1
ATOM 738 O O . THR A 1 99 ? -7.167 3.220 5.839 1.00 97.62 99 THR A O 1
ATOM 741 N N . THR A 1 100 ? -8.050 1.167 5.991 1.00 97.19 100 THR A N 1
ATOM 742 C CA . THR A 1 100 ? -9.440 1.618 6.145 1.00 97.19 100 THR A CA 1
ATOM 743 C C . THR A 1 100 ? -9.785 2.044 7.576 1.00 97.19 100 THR A C 1
ATOM 745 O O . THR A 1 100 ? -10.923 2.431 7.829 1.00 97.19 100 THR A O 1
ATOM 748 N N . ASP A 1 101 ? -8.851 1.941 8.522 1.00 96.88 101 ASP A N 1
ATOM 749 C CA . ASP A 1 101 ? -9.014 2.432 9.887 1.00 96.88 101 ASP A CA 1
ATOM 750 C C . ASP A 1 101 ? -8.581 3.914 9.957 1.00 96.88 101 ASP A C 1
ATOM 752 O O . ASP A 1 101 ? -7.435 4.240 9.626 1.00 96.88 101 ASP A O 1
ATOM 756 N N . PRO A 1 102 ? -9.467 4.841 10.376 1.00 95.75 102 PRO A N 1
ATOM 757 C CA . PRO A 1 102 ? -9.129 6.255 10.530 1.00 95.75 102 PRO A CA 1
ATOM 758 C C . PRO A 1 102 ? -7.979 6.528 11.510 1.00 95.75 102 PRO A C 1
ATOM 760 O O . PRO A 1 102 ? -7.256 7.507 11.326 1.00 95.75 102 PRO A O 1
ATOM 763 N N . GLU A 1 103 ? -7.794 5.687 12.533 1.00 96.88 103 GLU A N 1
ATOM 764 C CA . GLU A 1 103 ? -6.760 5.865 13.563 1.00 96.88 103 GLU A CA 1
ATOM 765 C C . GLU A 1 103 ? -5.388 5.337 13.118 1.00 96.88 103 GLU A C 1
ATOM 767 O O . GLU A 1 103 ? -4.355 5.762 13.641 1.00 96.88 103 GLU A O 1
ATOM 772 N N . ASN A 1 104 ? -5.357 4.463 12.109 1.00 95.62 104 ASN A N 1
ATOM 773 C CA . ASN A 1 104 ? -4.147 3.813 11.617 1.00 95.62 104 ASN A CA 1
ATOM 774 C C . ASN A 1 104 ? -3.900 4.195 10.159 1.00 95.62 104 ASN A C 1
ATOM 776 O O . ASN A 1 104 ? -4.371 3.548 9.229 1.00 95.62 104 ASN A O 1
ATOM 780 N N . ARG A 1 105 ? -3.135 5.265 9.933 1.00 97.06 105 ARG A N 1
ATOM 781 C CA . ARG A 1 105 ? -2.973 5.834 8.588 1.00 97.06 105 ARG A CA 1
ATOM 782 C C . ARG A 1 105 ? -2.440 4.842 7.556 1.00 97.06 105 ARG A C 1
ATOM 784 O O . ARG A 1 105 ? -2.975 4.755 6.459 1.00 97.06 105 ARG A O 1
ATOM 791 N N . TRP A 1 106 ? -1.377 4.127 7.878 1.00 97.19 106 TRP A N 1
ATOM 792 C CA . TRP A 1 106 ? -0.750 3.163 6.983 1.00 97.19 106 TRP A CA 1
ATOM 793 C C . TRP A 1 106 ? 0.006 2.136 7.813 1.00 97.19 106 TRP A C 1
ATOM 795 O O . TRP A 1 106 ? 0.375 2.410 8.956 1.00 97.19 106 TRP A O 1
ATOM 805 N N . GLU A 1 107 ? 0.263 0.974 7.230 1.00 95.38 107 GLU A N 1
ATOM 806 C CA . GLU A 1 107 ? 1.107 -0.040 7.851 1.00 95.38 107 GLU A CA 1
ATOM 807 C C . GLU A 1 107 ? 1.759 -0.919 6.777 1.00 95.38 107 GLU A C 1
ATOM 809 O O . GLU A 1 107 ? 1.265 -1.041 5.651 1.00 95.38 107 GLU A O 1
ATOM 814 N N . TYR A 1 108 ? 2.885 -1.534 7.132 1.00 93.81 108 TYR A N 1
ATOM 815 C CA . TYR A 1 108 ? 3.501 -2.584 6.334 1.00 93.81 108 TYR A CA 1
ATOM 816 C C . TYR A 1 108 ? 2.634 -3.840 6.277 1.00 93.81 108 TYR A C 1
ATOM 818 O O . TYR A 1 108 ? 1.917 -4.187 7.217 1.00 93.81 108 TYR A O 1
ATOM 826 N N . CYS A 1 109 ? 2.764 -4.557 5.172 1.00 89.19 109 CYS A N 1
ATOM 827 C CA . CYS A 1 109 ? 2.157 -5.855 4.960 1.00 89.19 109 CYS A CA 1
ATOM 828 C C . CYS A 1 109 ? 3.169 -6.969 5.215 1.00 89.19 109 CYS A C 1
ATOM 830 O O . CYS A 1 109 ? 4.381 -6.796 5.039 1.00 89.19 109 CYS A O 1
ATOM 832 N N . ASN A 1 110 ? 2.658 -8.134 5.603 1.00 86.44 110 ASN A N 1
ATOM 833 C CA . ASN A 1 110 ? 3.469 -9.327 5.792 1.00 86.44 110 ASN A CA 1
ATOM 834 C C . ASN A 1 110 ? 3.653 -10.060 4.451 1.00 86.44 110 ASN A C 1
ATOM 836 O O . ASN A 1 110 ? 2.972 -11.041 4.164 1.00 86.44 110 ASN A O 1
ATOM 840 N N . VAL A 1 111 ? 4.529 -9.523 3.601 1.00 80.19 111 VAL A N 1
ATOM 841 C CA . VAL A 1 111 ? 4.930 -10.133 2.323 1.00 80.19 111 VAL A CA 1
ATOM 842 C C . VAL A 1 111 ? 6.325 -10.738 2.507 1.00 80.19 111 VAL A C 1
ATOM 844 O O . VAL A 1 111 ? 7.173 -10.072 3.095 1.00 80.19 111 VAL A O 1
ATOM 847 N N . PRO A 1 112 ? 6.612 -11.962 2.036 1.00 73.19 112 PRO A N 1
ATOM 848 C CA . PRO A 1 112 ? 7.959 -12.524 2.127 1.00 73.19 112 PRO A CA 1
ATOM 849 C C . PRO A 1 112 ? 8.932 -11.850 1.148 1.00 73.19 112 PRO A C 1
ATOM 851 O O . PRO A 1 112 ? 8.552 -11.460 0.037 1.00 73.19 112 PRO A O 1
ATOM 854 N N . GLN A 1 113 ? 10.204 -11.752 1.542 1.00 71.38 113 GLN A N 1
ATOM 855 C CA . GLN A 1 113 ? 11.285 -11.404 0.615 1.00 71.38 113 GLN A CA 1
ATOM 856 C C . GLN A 1 113 ? 11.561 -12.558 -0.345 1.00 71.38 113 GLN A C 1
ATOM 858 O O . GLN A 1 113 ? 11.394 -13.721 0.020 1.00 71.38 113 GLN A O 1
ATOM 863 N N . CYS A 1 114 ? 11.964 -12.230 -1.572 1.00 69.00 114 CYS A N 1
ATOM 864 C CA . CYS A 1 114 ? 12.512 -13.233 -2.481 1.00 69.00 114 CYS A CA 1
ATOM 865 C C . CYS A 1 114 ? 13.904 -13.654 -1.998 1.00 69.00 114 CYS A C 1
ATOM 867 O O . CYS A 1 114 ? 14.664 -12.797 -1.541 1.00 69.00 114 CYS A O 1
ATOM 869 N N . GLU A 1 115 ? 14.225 -14.940 -2.127 1.00 59.50 115 GLU A N 1
ATOM 870 C CA . GLU A 1 115 ? 15.586 -15.460 -1.933 1.00 59.50 115 GLU A CA 1
ATOM 871 C C . GLU A 1 115 ? 16.501 -15.171 -3.132 1.00 59.50 115 GLU A C 1
ATOM 873 O O . GLU A 1 115 ? 16.006 -15.174 -4.287 1.00 59.50 115 GLU A O 1
#

Secondary structure (DSSP, 8-state):
-----PPP---------HHHHHTT-SS-----TT-----B-SS---S---B-TT-PBBPPTT--SSS--S--SSGGGTT--TT--B--STT-SS-EEEBS-TT--EEE--PPBP-

Foldseek 3Di:
DDDDDDDDDDDDDDDPDPVVVVVPDDDDPAPDPVPDQQADDQFDRLDAAQAAPVGFGFDQLCDCPPAHDDQDCDPLNVSRGGRHFGDSHRPDPATKGQGNDSVGGIHHHPGHHDD

pLDDT: mean 72.38, std 20.94, range [35.97, 97.88]

Radius of gyration: 19.47 Å; chains: 1; bounding box: 27×68×34 Å